Protein AF-A0A2E8VJ02-F1 (afdb_monomer)

Mean predicted aligned error: 5.01 Å

Secondary structure (DSSP, 8-state):
-------TT--S--HHHHHHHHHHHS--GGGS-TTS---GGGSTTSPPHHHHHHHHHHHH----TTHHHHHHHHHHHHHHHHHHHHHHHHTT----GGGGGHHHHHHHHHHHHHHHHTT-

Structure (mmCIF, N/CA/C/O backbone):
data_AF-A0A2E8VJ02-F1
#
_entry.id   AF-A0A2E8VJ02-F1
#
loop_
_atom_site.group_PDB
_atom_site.id
_atom_site.type_symbol
_atom_site.label_atom_id
_atom_site.label_alt_id
_atom_site.label_comp_id
_atom_site.label_asym_id
_atom_site.label_entity_id
_atom_site.label_seq_id
_atom_site.pdbx_PDB_ins_code
_atom_site.Cartn_x
_atom_site.Cartn_y
_atom_site.Cartn_z
_atom_site.occupancy
_atom_site.B_iso_or_equiv
_atom_site.auth_seq_id
_atom_site.auth_comp_id
_atom_site.auth_asym_id
_atom_site.auth_atom_id
_atom_site.pdbx_PDB_model_num
ATOM 1 N N . MET A 1 1 ? 4.489 12.551 18.813 1.00 79.81 1 MET A N 1
ATOM 2 C CA . MET A 1 1 ? 4.470 12.729 17.345 1.00 79.81 1 MET A CA 1
ATOM 3 C C . MET A 1 1 ? 4.523 14.222 17.071 1.00 79.81 1 MET A C 1
ATOM 5 O O . MET A 1 1 ? 3.691 14.917 17.636 1.00 79.81 1 MET A O 1
ATOM 9 N N . ILE A 1 2 ? 5.509 14.710 16.310 1.00 94.62 2 ILE A N 1
AT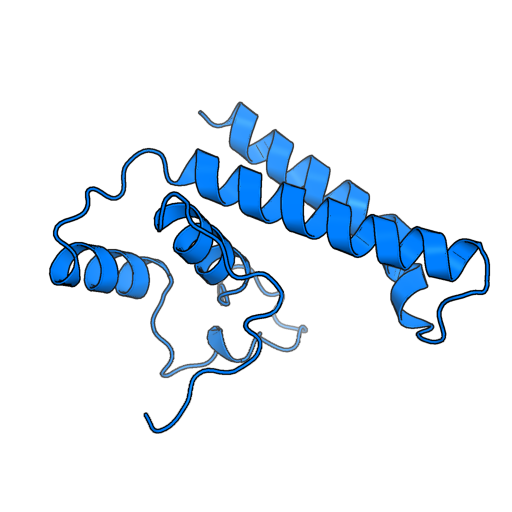OM 10 C CA . ILE A 1 2 ? 5.705 16.157 16.061 1.00 94.62 2 ILE A CA 1
ATOM 11 C C . ILE A 1 2 ? 5.476 16.572 14.599 1.00 94.62 2 ILE A C 1
ATOM 13 O O . ILE A 1 2 ? 5.487 17.758 14.299 1.00 94.62 2 ILE A O 1
ATOM 17 N N . GLY A 1 3 ? 5.245 15.613 13.699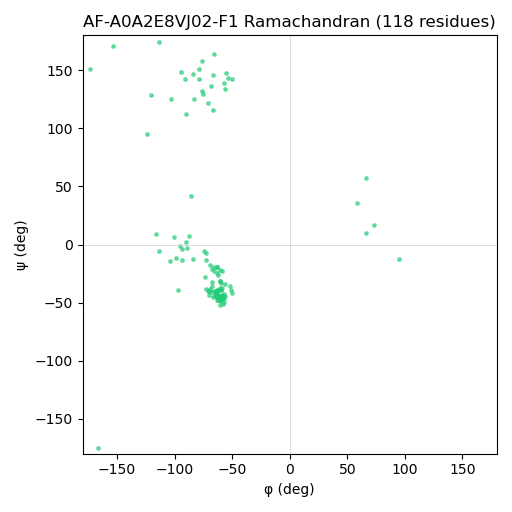 1.00 95.06 3 GLY A N 1
ATOM 18 C CA . GLY A 1 3 ? 4.943 15.873 12.295 1.00 95.06 3 GLY A CA 1
ATOM 19 C C . GLY A 1 3 ? 4.563 14.598 11.545 1.00 95.06 3 GLY A C 1
ATOM 20 O O . GLY A 1 3 ? 5.006 13.509 11.913 1.00 95.06 3 GLY A O 1
ATOM 21 N N . VAL A 1 4 ? 3.732 14.761 10.517 1.00 94.12 4 VAL A N 1
ATOM 22 C CA . VAL A 1 4 ? 3.431 13.768 9.476 1.00 94.12 4 VAL A CA 1
ATOM 23 C C . VAL A 1 4 ? 3.831 14.421 8.158 1.00 94.12 4 VAL A C 1
ATOM 25 O O . VAL A 1 4 ? 3.439 15.564 7.916 1.00 94.12 4 VAL A O 1
ATOM 28 N N . PHE A 1 5 ? 4.632 13.739 7.346 1.00 95.69 5 PHE A N 1
ATOM 29 C CA . PHE A 1 5 ? 5.209 14.274 6.109 1.00 95.69 5 PHE A CA 1
ATOM 30 C C . PHE A 1 5 ? 4.645 13.543 4.887 1.00 95.69 5 PHE A C 1
ATOM 32 O O . PHE A 1 5 ? 3.930 12.561 5.052 1.00 95.69 5 PHE A O 1
ATOM 39 N N . ASP A 1 6 ? 4.999 14.023 3.692 1.00 94.31 6 ASP A N 1
ATOM 40 C CA . ASP A 1 6 ? 4.626 13.410 2.410 1.00 94.31 6 ASP A CA 1
ATOM 41 C C . ASP A 1 6 ? 3.110 13.454 2.106 1.00 94.31 6 ASP A C 1
ATOM 43 O O . ASP A 1 6 ? 2.426 12.449 1.927 1.00 94.31 6 ASP A O 1
ATOM 47 N N . TRP A 1 7 ? 2.558 14.674 2.098 1.00 96.50 7 TRP A N 1
ATOM 48 C CA . TRP A 1 7 ? 1.130 14.941 1.859 1.00 96.50 7 TRP A CA 1
ATOM 49 C C . TRP A 1 7 ? 0.765 15.089 0.375 1.00 96.50 7 TRP A C 1
ATOM 51 O O . TRP A 1 7 ? -0.365 15.461 0.064 1.00 96.50 7 TRP A O 1
ATOM 61 N N . GLU A 1 8 ? 1.685 14.827 -0.555 1.00 96.88 8 GLU A N 1
ATOM 62 C CA . GLU A 1 8 ? 1.461 15.108 -1.981 1.00 96.88 8 GLU A CA 1
ATOM 63 C C . GLU A 1 8 ? 0.350 14.249 -2.610 1.00 96.88 8 GLU A C 1
ATOM 65 O O . GLU A 1 8 ? -0.279 14.660 -3.581 1.00 96.88 8 GLU A O 1
ATOM 70 N N . MET A 1 9 ? 0.050 13.092 -2.012 1.00 91.81 9 MET A N 1
ATOM 71 C CA . MET A 1 9 ? -1.040 12.198 -2.423 1.00 91.81 9 MET A CA 1
ATOM 72 C C . MET A 1 9 ? -2.304 12.311 -1.553 1.00 91.81 9 MET A C 1
ATOM 74 O O . MET A 1 9 ? -3.225 11.505 -1.707 1.00 91.81 9 MET A O 1
ATOM 78 N N . ALA A 1 10 ? -2.360 13.259 -0.614 1.00 95.19 10 ALA A N 1
ATOM 79 C CA . ALA A 1 10 ? -3.491 13.380 0.297 1.00 95.19 10 ALA A CA 1
ATOM 80 C C . ALA A 1 10 ? -4.763 13.837 -0.432 1.00 95.19 10 ALA A C 1
ATOM 82 O O . ALA A 1 10 ? -4.747 14.758 -1.247 1.00 95.19 10 ALA A O 1
ATOM 83 N N . THR A 1 11 ? -5.889 13.201 -0.111 1.00 95.56 11 THR A N 1
ATOM 84 C CA . THR A 1 11 ? -7.193 13.516 -0.702 1.00 95.56 11 THR A CA 1
ATOM 85 C C . THR A 1 11 ? -8.336 13.150 0.249 1.00 95.56 11 THR A C 1
ATOM 87 O O . THR A 1 11 ? -8.122 12.513 1.280 1.00 95.56 11 THR A O 1
ATOM 90 N N . ILE A 1 12 ? -9.563 13.553 -0.086 1.00 97.75 12 ILE A N 1
ATOM 91 C CA . ILE A 1 12 ? -10.778 13.119 0.613 1.00 97.75 12 ILE A CA 1
ATOM 92 C C . ILE A 1 12 ? -11.207 11.764 0.035 1.00 97.75 12 ILE A C 1
ATOM 94 O O . ILE A 1 12 ? -11.423 11.645 -1.170 1.00 97.75 12 ILE A O 1
ATOM 98 N N . GLY A 1 13 ? -11.367 10.749 0.888 1.00 93.88 13 GLY A N 1
ATOM 99 C CA . GLY A 1 13 ? -11.743 9.396 0.470 1.00 93.88 13 GLY A CA 1
ATOM 100 C C . GLY A 1 13 ? -12.184 8.498 1.627 1.00 93.88 13 GLY A C 1
ATOM 101 O O . GLY A 1 13 ? -12.298 8.948 2.769 1.00 93.88 13 GLY A O 1
ATOM 102 N N . ASP A 1 14 ? -12.450 7.223 1.326 1.00 94.19 14 ASP A N 1
ATOM 103 C CA . ASP A 1 14 ? -12.735 6.221 2.359 1.00 94.19 14 ASP A CA 1
ATOM 104 C C . ASP A 1 14 ? -11.446 5.893 3.145 1.00 94.19 14 ASP A C 1
ATOM 106 O O . ASP A 1 14 ? -10.477 5.431 2.537 1.00 94.19 14 ASP A O 1
ATOM 110 N N . PRO A 1 15 ? -11.408 6.074 4.481 1.00 93.62 15 PRO A N 1
ATOM 111 C CA . PRO A 1 15 ? -10.210 5.816 5.286 1.00 93.62 15 PRO A CA 1
ATOM 112 C C . PRO A 1 15 ? -9.698 4.373 5.238 1.00 93.62 15 PRO A C 1
ATOM 114 O O . PRO A 1 15 ? -8.528 4.119 5.528 1.00 93.62 15 PRO A O 1
ATOM 117 N N . LEU A 1 16 ? -10.555 3.411 4.888 1.00 93.88 16 LEU A N 1
ATOM 118 C CA . LEU A 1 16 ? -10.139 2.019 4.749 1.00 93.88 16 LEU A CA 1
ATOM 119 C C . LEU A 1 16 ? -9.217 1.804 3.540 1.00 93.88 16 LEU A C 1
ATOM 121 O O . LEU A 1 16 ? -8.481 0.821 3.525 1.00 93.88 16 LEU A O 1
ATOM 125 N N . ALA A 1 17 ? -9.182 2.731 2.576 1.00 93.88 17 ALA A N 1
ATOM 126 C CA . ALA A 1 17 ? -8.201 2.703 1.494 1.00 93.88 17 ALA A CA 1
ATOM 127 C C . ALA A 1 17 ? -6.768 2.887 2.021 1.00 93.88 17 ALA A C 1
ATOM 129 O O . ALA A 1 17 ? -5.876 2.122 1.649 1.00 93.88 17 ALA A O 1
ATOM 130 N N . ASP A 1 18 ? -6.559 3.831 2.943 1.00 93.31 18 ASP A N 1
ATOM 131 C CA . ASP A 1 18 ? -5.252 4.041 3.577 1.00 93.31 18 ASP A CA 1
ATOM 132 C C . ASP A 1 18 ? -4.883 2.875 4.497 1.00 93.31 18 ASP A C 1
ATOM 134 O O . ASP A 1 18 ? -3.732 2.436 4.515 1.00 93.31 18 ASP A O 1
ATOM 138 N N . LEU A 1 19 ? -5.860 2.313 5.219 1.00 92.81 19 LEU A N 1
ATOM 139 C CA . LEU A 1 19 ? -5.632 1.118 6.032 1.00 92.81 19 LEU A CA 1
ATOM 140 C C . LEU A 1 19 ? -5.275 -0.099 5.162 1.00 92.81 19 LEU A C 1
ATOM 142 O O . LEU A 1 19 ? -4.371 -0.854 5.514 1.00 92.81 19 LEU A O 1
ATOM 146 N N . GLY A 1 20 ? -5.937 -0.273 4.015 1.00 91.12 20 GLY A N 1
ATOM 147 C CA . GLY A 1 20 ? -5.619 -1.297 3.019 1.00 91.12 20 GLY A CA 1
ATOM 148 C C . GLY A 1 20 ? -4.195 -1.164 2.486 1.00 91.12 20 GLY A C 1
ATOM 149 O O . GLY A 1 20 ? -3.460 -2.152 2.434 1.00 91.12 20 GLY A O 1
ATOM 150 N N . TRP A 1 21 ? -3.774 0.062 2.168 1.00 92.38 21 TRP A N 1
ATOM 151 C CA . TRP A 1 21 ? -2.404 0.366 1.754 1.00 92.38 21 TRP A CA 1
ATOM 152 C C . TRP A 1 21 ? -1.377 0.059 2.852 1.00 92.38 21 TRP A C 1
ATOM 154 O O . TRP A 1 21 ? -0.382 -0.632 2.606 1.00 92.38 21 TRP A O 1
ATOM 164 N N . LEU A 1 22 ? -1.641 0.516 4.081 1.00 91.50 22 LEU A N 1
ATOM 165 C CA . LEU A 1 22 ? -0.798 0.231 5.239 1.00 91.50 22 LEU A CA 1
ATOM 166 C C . LEU A 1 22 ? -0.663 -1.275 5.447 1.00 91.50 22 LEU A C 1
ATOM 168 O O . LEU A 1 22 ? 0.447 -1.779 5.547 1.00 91.50 22 LEU A O 1
ATOM 172 N N . MET A 1 23 ? -1.773 -2.012 5.456 1.00 88.06 23 MET A N 1
ATOM 173 C CA . MET A 1 23 ? -1.732 -3.458 5.633 1.00 88.06 23 MET A CA 1
ATOM 174 C C . MET A 1 23 ? -1.006 -4.152 4.495 1.00 88.06 23 MET A C 1
ATOM 176 O O . MET A 1 23 ? -0.252 -5.070 4.774 1.00 88.06 23 MET A O 1
ATOM 180 N N . HIS A 1 24 ? -1.181 -3.741 3.238 1.00 85.81 24 HIS A N 1
ATOM 181 C CA . HIS A 1 24 ? -0.460 -4.343 2.118 1.00 85.81 24 HIS A CA 1
ATOM 182 C C . HIS A 1 24 ? 1.063 -4.273 2.322 1.00 85.81 24 HIS A C 1
ATOM 184 O O . HIS A 1 24 ? 1.750 -5.284 2.151 1.00 85.81 24 HIS A O 1
ATOM 190 N N . THR A 1 25 ? 1.551 -3.113 2.768 1.00 84.38 25 THR A N 1
ATOM 191 C CA . THR A 1 25 ? 2.973 -2.817 3.010 1.00 84.38 25 THR A CA 1
ATOM 192 C C . THR A 1 25 ? 3.491 -3.273 4.378 1.00 84.38 25 THR A C 1
ATOM 194 O O . THR A 1 25 ? 4.701 -3.324 4.597 1.00 84.38 25 THR A O 1
ATOM 197 N N . TRP A 1 26 ? 2.603 -3.651 5.300 1.00 88.44 26 TRP A N 1
ATOM 198 C CA . TRP A 1 26 ? 2.979 -4.149 6.619 1.00 88.44 26 TRP A CA 1
ATOM 199 C C . TRP A 1 26 ? 3.474 -5.592 6.546 1.00 88.44 26 TRP A C 1
ATOM 201 O O . TRP A 1 26 ? 2.824 -6.442 5.944 1.00 88.44 26 TRP A O 1
ATOM 211 N N . GLY A 1 27 ? 4.606 -5.906 7.163 1.00 81.56 27 GLY A N 1
ATOM 212 C CA . GLY A 1 27 ? 5.237 -7.217 7.076 1.00 81.56 27 GLY A CA 1
ATOM 213 C C . GLY A 1 27 ? 4.326 -8.384 7.481 1.00 81.56 27 GLY A C 1
ATOM 214 O O . GLY A 1 27 ? 3.453 -8.246 8.337 1.00 81.56 27 GLY A O 1
ATOM 215 N N . ARG A 1 28 ? 4.534 -9.538 6.836 1.00 78.69 28 ARG A N 1
ATOM 216 C CA . ARG A 1 28 ? 3.946 -10.836 7.202 1.00 78.69 28 ARG A CA 1
ATOM 217 C C . ARG A 1 28 ? 5.080 -11.831 7.418 1.00 78.69 28 ARG A C 1
ATOM 219 O O . ARG A 1 28 ? 5.566 -12.362 6.420 1.00 78.69 28 ARG A O 1
ATOM 226 N N . PRO A 1 29 ? 5.541 -12.032 8.661 1.00 71.62 29 PRO A N 1
ATOM 227 C CA . PRO A 1 29 ? 6.663 -12.922 8.954 1.00 71.62 29 PRO A CA 1
ATOM 228 C C . PRO A 1 29 ? 6.492 -14.310 8.325 1.00 71.62 29 PRO A C 1
ATOM 230 O O . PRO A 1 29 ? 7.428 -14.852 7.757 1.00 71.62 29 PRO A O 1
ATOM 233 N N . GLU A 1 30 ? 5.267 -14.834 8.329 1.00 71.00 30 GLU A N 1
ATOM 234 C CA . GLU A 1 30 ? 4.902 -16.154 7.813 1.00 71.00 30 GLU A CA 1
ATOM 235 C C . GLU A 1 30 ? 4.900 -16.273 6.277 1.00 71.00 30 GLU A C 1
ATOM 237 O O . GLU A 1 30 ? 4.731 -17.363 5.740 1.00 71.00 30 GLU A O 1
ATOM 242 N N . HIS A 1 31 ? 5.084 -15.161 5.560 1.00 66.75 31 HIS A N 1
ATOM 243 C CA . HIS A 1 31 ? 5.126 -15.111 4.095 1.00 66.75 31 HIS A CA 1
ATOM 244 C C . HIS A 1 31 ? 6.490 -14.663 3.549 1.00 66.75 31 HIS A C 1
ATOM 246 O O . HIS A 1 31 ? 6.605 -14.387 2.352 1.00 66.75 31 HIS A O 1
ATOM 252 N N . VAL A 1 32 ? 7.506 -14.547 4.407 1.00 60.84 32 VAL A N 1
ATOM 253 C CA . VAL A 1 32 ? 8.867 -14.194 4.002 1.00 60.84 32 VAL A CA 1
ATOM 254 C C . VAL A 1 32 ? 9.712 -15.470 4.000 1.00 60.84 32 VAL A C 1
ATOM 256 O O . VAL A 1 32 ? 9.730 -16.159 5.016 1.00 60.84 32 VAL A O 1
ATOM 259 N N . PRO A 1 33 ? 10.378 -15.814 2.882 1.00 58.59 33 PRO A N 1
ATOM 260 C CA . PRO A 1 33 ? 11.326 -16.925 2.849 1.00 58.59 33 PRO A CA 1
ATOM 261 C C . PRO A 1 33 ? 12.393 -16.794 3.943 1.00 58.59 33 PRO A C 1
ATOM 263 O O . PRO A 1 33 ? 12.849 -15.684 4.214 1.00 58.59 33 PRO A O 1
ATOM 266 N N . ASP A 1 34 ? 12.820 -17.912 4.533 1.00 59.06 34 ASP A N 1
ATOM 267 C CA . ASP A 1 34 ? 13.792 -17.929 5.642 1.00 59.06 34 ASP A CA 1
ATOM 268 C C . ASP A 1 34 ? 15.143 -17.272 5.288 1.00 59.06 34 ASP A C 1
ATOM 270 O O . ASP A 1 34 ? 15.881 -16.836 6.172 1.00 59.06 34 ASP A O 1
ATOM 274 N N . ASP A 1 35 ? 15.476 -17.187 3.997 1.00 54.75 35 ASP A N 1
ATOM 275 C CA . ASP A 1 35 ? 16.696 -16.581 3.458 1.00 54.75 35 ASP A CA 1
ATOM 276 C C . ASP A 1 35 ? 16.528 -15.115 3.013 1.00 54.75 35 ASP A C 1
ATOM 278 O O . ASP A 1 35 ? 17.496 -14.476 2.590 1.00 54.75 35 ASP A O 1
ATOM 282 N N . ALA A 1 36 ? 15.324 -14.550 3.128 1.00 60.12 36 ALA A N 1
ATOM 283 C CA . ALA A 1 36 ? 15.034 -13.174 2.755 1.00 60.12 36 ALA A CA 1
ATOM 284 C C . ALA A 1 36 ? 15.138 -12.215 3.952 1.00 60.12 36 ALA A C 1
ATOM 286 O O . ALA A 1 36 ? 14.819 -12.539 5.096 1.00 60.12 36 ALA A O 1
ATOM 287 N N . VAL A 1 37 ? 15.545 -10.971 3.683 1.00 62.44 37 VAL A N 1
ATOM 288 C CA . VAL A 1 37 ? 15.513 -9.911 4.698 1.00 62.44 37 VAL A CA 1
ATOM 289 C C . VAL A 1 37 ? 14.055 -9.601 5.035 1.00 62.44 37 VAL A C 1
ATOM 291 O O . VAL A 1 37 ? 13.306 -9.111 4.187 1.00 62.44 37 VAL A O 1
ATOM 294 N N . LEU A 1 38 ? 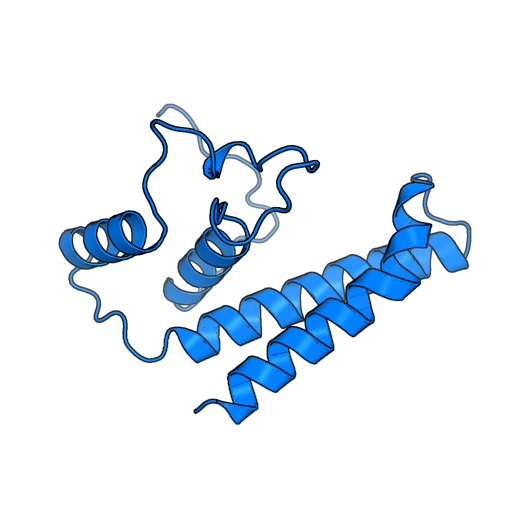13.660 -9.867 6.284 1.00 61.75 38 LEU A N 1
ATOM 295 C CA . LEU A 1 38 ? 12.334 -9.519 6.789 1.00 61.75 38 LEU A CA 1
ATOM 296 C C . LEU A 1 38 ? 12.081 -8.012 6.620 1.00 61.75 38 LEU A C 1
ATOM 298 O O . LEU A 1 38 ? 12.932 -7.203 7.015 1.00 61.75 38 LEU A O 1
ATOM 302 N N . PRO A 1 39 ? 10.902 -7.604 6.109 1.00 77.19 39 PRO A N 1
ATOM 303 C CA . PRO A 1 39 ? 10.457 -6.223 6.220 1.00 77.19 39 PRO A CA 1
ATOM 304 C C . PRO A 1 39 ? 10.583 -5.764 7.674 1.00 77.19 39 PRO A C 1
ATOM 306 O O . PRO A 1 39 ? 10.301 -6.541 8.585 1.00 77.19 39 PRO A O 1
ATOM 309 N N . LEU A 1 40 ? 10.966 -4.506 7.911 1.00 85.06 40 LEU A N 1
ATOM 310 C CA . LEU A 1 40 ? 11.130 -3.975 9.273 1.00 85.06 40 LEU A CA 1
ATOM 311 C C . LEU A 1 40 ? 9.900 -4.264 10.151 1.00 85.06 40 LEU A C 1
ATOM 313 O O . LEU A 1 40 ? 10.027 -4.691 11.291 1.00 85.06 40 LEU A O 1
ATOM 317 N N . THR A 1 41 ? 8.710 -4.108 9.575 1.00 88.56 41 THR A N 1
ATOM 318 C CA . THR A 1 41 ? 7.416 -4.332 10.228 1.00 88.56 41 THR A CA 1
ATOM 319 C C . THR A 1 41 ? 7.048 -5.808 10.431 1.00 88.56 41 THR A C 1
ATOM 321 O O . THR A 1 41 ? 6.041 -6.085 11.070 1.00 88.56 41 THR A O 1
ATOM 324 N N . ALA A 1 42 ? 7.846 -6.751 9.919 1.00 86.12 42 ALA A N 1
ATOM 325 C CA . ALA A 1 42 ? 7.760 -8.181 10.228 1.00 86.12 42 ALA A CA 1
ATOM 326 C C . ALA A 1 42 ? 8.696 -8.599 11.381 1.00 86.12 42 ALA A C 1
ATOM 328 O O . ALA A 1 42 ? 8.707 -9.765 11.767 1.00 86.12 42 ALA A O 1
ATOM 329 N N . GLN A 1 43 ? 9.515 -7.692 11.921 1.00 85.56 43 GLN A N 1
ATOM 330 C CA . GLN A 1 43 ? 10.394 -8.016 13.044 1.00 85.56 43 GLN A CA 1
ATOM 331 C C . GLN A 1 43 ? 9.620 -8.078 14.367 1.00 85.56 43 GLN A C 1
ATOM 333 O O . GLN A 1 43 ? 8.555 -7.477 14.525 1.00 85.56 43 GLN A O 1
ATOM 338 N N . ALA A 1 44 ? 10.185 -8.785 15.348 1.00 86.12 44 ALA A N 1
ATOM 339 C CA . ALA A 1 44 ? 9.616 -8.858 16.689 1.00 86.12 44 ALA A CA 1
ATOM 340 C C . ALA A 1 44 ? 9.448 -7.456 17.306 1.00 86.12 44 ALA A C 1
ATOM 342 O O . ALA A 1 44 ? 10.317 -6.594 17.178 1.00 86.12 44 ALA A O 1
ATOM 343 N N . GLY A 1 45 ? 8.324 -7.240 17.994 1.00 88.88 45 GLY A N 1
ATOM 344 C CA . GLY A 1 45 ? 7.973 -5.957 18.611 1.00 88.88 45 GLY A CA 1
ATOM 345 C C . GLY A 1 45 ? 7.084 -5.056 17.748 1.00 88.88 45 GLY A C 1
ATOM 346 O O . GLY A 1 45 ? 6.509 -4.102 18.274 1.00 88.88 45 GLY A O 1
ATOM 347 N N . PHE A 1 46 ? 6.909 -5.367 16.461 1.00 91.56 46 PHE A N 1
ATOM 348 C CA . PHE A 1 46 ? 5.858 -4.764 15.643 1.00 91.56 46 PHE A CA 1
ATOM 349 C C . PHE A 1 46 ? 4.536 -5.513 15.823 1.00 91.56 46 PHE A C 1
ATOM 351 O O . PHE A 1 46 ? 4.514 -6.726 16.017 1.00 91.56 46 PHE A O 1
ATOM 358 N N . ALA A 1 47 ? 3.428 -4.774 15.752 1.00 91.25 47 ALA A N 1
ATOM 359 C CA . ALA A 1 47 ? 2.097 -5.367 15.747 1.00 91.25 47 ALA A CA 1
ATOM 360 C C . ALA A 1 47 ? 1.873 -6.170 14.459 1.00 91.25 47 ALA A C 1
ATOM 362 O O . ALA A 1 47 ? 2.316 -5.769 13.380 1.00 91.25 47 ALA A O 1
ATOM 363 N N . SER A 1 48 ? 1.130 -7.262 14.565 1.00 89.88 48 SER A N 1
ATOM 364 C CA . SER A 1 48 ? 0.564 -7.970 13.423 1.00 89.88 48 SER A CA 1
ATOM 365 C C . SER A 1 48 ? -0.474 -7.107 12.694 1.00 89.88 48 SER A C 1
ATOM 367 O O . SER A 1 48 ? -0.989 -6.110 13.215 1.00 89.88 48 SER A O 1
ATOM 369 N N . ARG A 1 49 ? -0.817 -7.503 11.463 1.00 87.75 49 ARG A N 1
ATOM 370 C CA . ARG A 1 49 ? -1.868 -6.827 10.684 1.00 87.75 49 ARG A CA 1
ATOM 371 C C . ARG A 1 49 ? -3.226 -6.886 11.392 1.00 87.75 49 ARG A C 1
ATOM 373 O O . ARG A 1 49 ? -3.945 -5.891 11.376 1.00 87.75 49 ARG A O 1
ATOM 380 N N . ASP A 1 50 ? -3.535 -8.000 12.051 1.00 88.94 50 ASP A N 1
ATOM 381 C CA . ASP A 1 50 ? -4.804 -8.193 12.760 1.00 88.94 50 ASP A CA 1
ATOM 382 C C . ASP A 1 50 ? -4.886 -7.320 14.017 1.00 88.94 50 ASP A C 1
ATOM 384 O O . ASP A 1 50 ? -5.909 -6.683 14.266 1.00 88.94 50 ASP A O 1
ATOM 388 N N . GLU A 1 51 ? -3.788 -7.192 14.766 1.00 92.75 51 GLU A N 1
ATOM 389 C CA . GLU A 1 51 ? -3.712 -6.272 15.908 1.00 92.75 51 GLU A CA 1
ATOM 390 C C . GLU A 1 51 ? -3.860 -4.809 15.469 1.00 92.75 51 GLU A C 1
ATOM 392 O O . GLU A 1 51 ? -4.554 -4.028 16.126 1.00 92.75 51 GLU A O 1
ATOM 397 N N . LEU A 1 52 ? -3.254 -4.424 14.339 1.00 92.00 52 LEU A N 1
ATOM 398 C CA . LEU A 1 52 ? -3.445 -3.093 13.758 1.00 92.00 52 LEU A CA 1
ATOM 399 C C . LEU A 1 52 ? -4.895 -2.858 13.326 1.00 92.00 52 LEU A C 1
ATOM 401 O O . LEU A 1 52 ? -5.442 -1.792 13.618 1.00 92.00 52 LEU A O 1
ATOM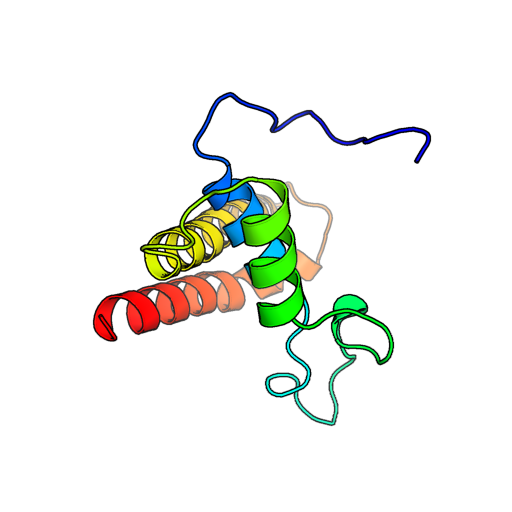 405 N N . ALA A 1 53 ? -5.518 -3.841 12.669 1.00 91.06 53 ALA A N 1
ATOM 406 C CA . ALA A 1 53 ? -6.920 -3.790 12.260 1.00 91.06 53 ALA A CA 1
ATOM 407 C C . ALA A 1 53 ? -7.838 -3.579 13.469 1.00 91.06 53 ALA A C 1
ATOM 409 O O . ALA A 1 53 ? -8.654 -2.656 13.484 1.00 91.06 53 ALA A O 1
ATOM 410 N N . ALA A 1 54 ? -7.661 -4.406 14.503 1.00 92.88 54 ALA A N 1
ATOM 411 C CA . ALA A 1 54 ? -8.451 -4.367 15.725 1.00 92.88 54 ALA A CA 1
ATOM 412 C C . ALA A 1 54 ? -8.302 -3.019 16.439 1.00 92.88 54 ALA A C 1
ATOM 414 O O . ALA A 1 54 ? -9.299 -2.378 16.771 1.00 92.88 54 ALA A O 1
ATOM 415 N N . ARG A 1 55 ? -7.065 -2.532 16.590 1.00 94.75 55 ARG A N 1
ATOM 416 C CA . ARG A 1 55 ? -6.788 -1.233 17.214 1.00 94.75 55 ARG A CA 1
ATOM 417 C C . ARG A 1 55 ? -7.394 -0.070 16.430 1.00 94.75 55 ARG A C 1
ATOM 419 O O . ARG A 1 55 ? -7.874 0.893 17.030 1.00 94.75 55 ARG A O 1
ATOM 426 N N . TYR A 1 56 ? -7.357 -0.127 15.100 1.00 94.81 56 TYR A N 1
ATOM 427 C CA . TYR A 1 56 ? -7.978 0.891 14.254 1.00 94.81 56 TYR A CA 1
ATOM 428 C C . TYR A 1 56 ? -9.505 0.874 14.396 1.00 94.81 56 TYR A C 1
ATOM 430 O O . TYR A 1 56 ? -10.118 1.931 14.567 1.00 94.81 56 TYR A O 1
ATOM 438 N N . ALA A 1 57 ? -10.120 -0.310 14.380 1.00 94.62 57 ALA A N 1
ATOM 439 C CA . ALA A 1 57 ? -11.560 -0.478 14.552 1.00 94.62 57 ALA A CA 1
ATOM 440 C C . ALA A 1 57 ? -12.035 0.042 15.917 1.00 94.62 57 ALA A C 1
ATOM 442 O O . ALA A 1 57 ? -12.967 0.842 15.973 1.00 94.62 57 ALA A O 1
ATOM 443 N N . GLU A 1 58 ? -11.344 -0.329 16.999 1.00 96.88 58 GLU A N 1
ATOM 444 C CA . GLU A 1 58 ? -11.646 0.116 18.364 1.00 96.88 58 GLU A CA 1
ATOM 445 C C . GLU A 1 58 ? -11.614 1.646 18.482 1.00 96.88 58 GLU A C 1
ATOM 447 O O . GLU A 1 58 ? -12.539 2.257 19.013 1.00 96.88 58 GLU A O 1
ATOM 452 N N . LYS A 1 59 ? -10.574 2.291 17.941 1.00 97.06 59 LYS A N 1
ATOM 453 C CA . LYS A 1 59 ? -10.412 3.747 18.054 1.00 97.06 59 LYS A CA 1
ATOM 454 C C . LYS A 1 59 ? -11.359 4.558 17.180 1.00 97.06 59 LYS A C 1
ATOM 456 O O . LYS A 1 59 ? -11.630 5.711 17.502 1.00 97.06 59 LYS A O 1
ATOM 461 N N . THR A 1 60 ? -11.793 4.006 16.052 1.00 95.50 60 THR A N 1
ATOM 462 C CA . THR A 1 60 ? -12.596 4.743 15.065 1.00 95.50 60 THR A CA 1
ATOM 463 C C . THR A 1 60 ? -14.077 4.378 15.099 1.00 95.50 60 THR A C 1
ATOM 465 O O . THR A 1 60 ? -14.880 5.084 14.493 1.00 95.50 60 THR A O 1
ATOM 468 N N . GLY A 1 61 ? -14.446 3.274 15.760 1.00 95.06 61 GLY A N 1
ATOM 469 C CA . GLY A 1 61 ? -15.794 2.704 15.725 1.00 95.06 61 GLY A CA 1
ATOM 470 C C . GLY A 1 61 ? -16.201 2.164 14.348 1.00 95.06 61 GLY A C 1
ATOM 471 O O . GLY A 1 61 ? -17.374 1.866 14.125 1.00 95.06 61 GLY A O 1
ATOM 472 N N . ARG A 1 62 ? -15.265 2.070 13.393 1.00 90.69 62 ARG A N 1
ATOM 473 C CA . ARG A 1 62 ? -15.553 1.638 12.021 1.00 90.69 62 ARG A CA 1
ATOM 474 C C . ARG A 1 62 ? -15.678 0.124 11.940 1.00 90.69 62 ARG A C 1
ATOM 476 O O . ARG A 1 62 ? -14.900 -0.617 12.534 1.00 90.69 62 ARG A O 1
ATOM 483 N N . GLN A 1 63 ? -16.613 -0.332 11.114 1.00 88.38 63 GLN A N 1
ATOM 484 C CA . GLN A 1 63 ? -16.690 -1.735 10.725 1.00 88.38 63 GLN A CA 1
ATOM 485 C C . GLN A 1 63 ? -15.587 -2.055 9.714 1.00 88.38 63 GLN A C 1
ATOM 487 O O . GLN A 1 63 ? -15.453 -1.370 8.701 1.00 88.38 63 GLN A O 1
ATOM 492 N N . MET A 1 64 ? -14.825 -3.119 9.963 1.00 86.31 64 MET A N 1
ATOM 493 C CA . MET A 1 64 ? -13.760 -3.601 9.069 1.00 86.31 64 MET A CA 1
ATOM 494 C C . MET A 1 64 ? -14.313 -4.539 7.981 1.00 86.31 64 MET A C 1
ATOM 496 O O . MET A 1 64 ? -13.753 -5.595 7.701 1.00 86.31 64 MET A O 1
ATOM 500 N N . ALA A 1 65 ? -15.464 -4.195 7.403 1.00 82.44 65 ALA A N 1
ATOM 501 C CA . ALA A 1 65 ? -16.103 -5.010 6.374 1.00 82.44 65 ALA A CA 1
ATOM 502 C C . ALA A 1 65 ? -15.434 -4.808 5.004 1.00 82.44 65 ALA A C 1
ATOM 504 O O . ALA A 1 65 ? -14.966 -3.713 4.692 1.00 82.44 65 ALA A O 1
ATOM 505 N N . ARG A 1 66 ? -15.477 -5.845 4.153 1.00 82.25 66 ARG A N 1
ATOM 506 C CA . ARG A 1 66 ? -14.995 -5.809 2.755 1.00 82.25 66 ARG A CA 1
ATOM 507 C C . ARG A 1 66 ? -13.513 -5.440 2.621 1.00 82.25 66 ARG A C 1
ATOM 509 O O . ARG A 1 66 ? -13.123 -4.762 1.673 1.00 82.25 66 ARG A O 1
ATOM 516 N N . PHE A 1 67 ? -12.683 -5.885 3.564 1.00 86.25 67 PHE A N 1
ATOM 517 C CA . PHE A 1 67 ? -11.256 -5.570 3.540 1.00 86.25 67 PHE A CA 1
ATOM 518 C C . PHE A 1 67 ? -10.535 -6.129 2.301 1.00 86.25 67 PHE A C 1
ATOM 520 O O . PHE A 1 67 ? -9.584 -5.517 1.817 1.00 86.25 67 PHE A O 1
ATOM 527 N N . ASP A 1 68 ? -11.047 -7.213 1.716 1.00 89.12 68 ASP A N 1
ATOM 528 C CA . ASP A 1 68 ? -10.524 -7.789 0.472 1.00 89.12 68 ASP A CA 1
ATOM 529 C C . ASP A 1 68 ? -10.558 -6.792 -0.689 1.00 89.12 68 ASP A C 1
ATOM 531 O O . ASP A 1 68 ? -9.592 -6.696 -1.445 1.00 89.12 68 ASP A O 1
ATOM 535 N N . TRP A 1 69 ? -11.603 -5.960 -0.774 1.00 92.69 69 TRP A N 1
ATOM 536 C CA . TRP A 1 69 ? -11.690 -4.905 -1.787 1.00 92.69 69 TRP A CA 1
ATOM 537 C C . TRP A 1 69 ? -10.553 -3.887 -1.637 1.00 92.69 69 TRP A C 1
ATOM 53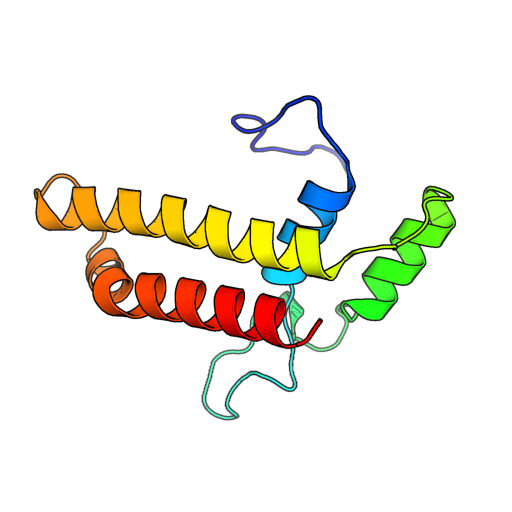9 O O . TRP A 1 69 ? -9.886 -3.547 -2.613 1.00 92.69 69 TRP A O 1
ATOM 549 N N . TYR A 1 70 ? -10.281 -3.441 -0.407 1.00 93.75 70 TYR A N 1
ATOM 550 C CA . TYR A 1 70 ? -9.198 -2.495 -0.128 1.00 93.75 70 TYR A CA 1
ATOM 551 C C . TYR A 1 70 ? -7.815 -3.112 -0.359 1.00 93.75 70 TYR A C 1
ATOM 553 O O . TYR A 1 70 ? -6.895 -2.422 -0.799 1.00 93.75 70 TYR A O 1
ATOM 561 N N . HIS A 1 71 ? -7.660 -4.415 -0.117 1.00 90.19 71 HIS A N 1
ATOM 562 C CA . HIS A 1 71 ? -6.417 -5.127 -0.394 1.00 90.19 71 HIS A CA 1
ATOM 563 C C . HIS A 1 71 ? -6.164 -5.274 -1.901 1.00 90.19 71 HIS A C 1
ATOM 565 O O . HIS A 1 71 ? -5.053 -5.013 -2.367 1.00 90.19 71 HIS A O 1
ATOM 571 N N . VAL A 1 72 ? -7.197 -5.624 -2.671 1.00 94.38 72 VAL A N 1
ATOM 572 C CA . VAL A 1 72 ? -7.147 -5.650 -4.139 1.00 94.38 72 VAL A CA 1
ATOM 573 C C . VAL A 1 72 ? -6.812 -4.261 -4.685 1.00 94.38 72 VAL A C 1
ATOM 575 O O . VAL A 1 72 ? -5.912 -4.135 -5.517 1.00 94.38 72 VAL A O 1
ATOM 578 N N . LEU A 1 73 ? -7.457 -3.207 -4.170 1.00 94.88 73 LEU A N 1
ATOM 579 C CA . LEU A 1 73 ? -7.160 -1.826 -4.554 1.00 94.88 73 LEU A CA 1
ATOM 580 C C . LEU A 1 73 ? -5.697 -1.455 -4.271 1.00 94.88 73 LEU A C 1
ATOM 582 O O . LEU A 1 73 ? -5.055 -0.836 -5.117 1.00 94.88 73 LEU A O 1
ATOM 586 N N . ALA A 1 74 ? -5.153 -1.839 -3.113 1.00 94.06 74 ALA A N 1
ATOM 587 C CA . ALA A 1 74 ? -3.763 -1.559 -2.759 1.00 94.06 74 ALA A CA 1
ATOM 588 C C . ALA A 1 74 ? -2.769 -2.249 -3.710 1.00 94.06 74 ALA A C 1
ATOM 590 O O . ALA A 1 74 ? -1.833 -1.605 -4.186 1.00 94.06 74 ALA A O 1
ATOM 591 N N . LEU A 1 75 ? -3.000 -3.527 -4.038 1.00 93.81 75 LEU A N 1
ATOM 592 C CA . LEU A 1 75 ? -2.188 -4.279 -5.004 1.00 93.81 75 LEU A CA 1
ATOM 593 C C . LEU A 1 75 ? -2.222 -3.640 -6.393 1.00 93.81 75 LEU A C 1
ATOM 595 O O . LEU A 1 75 ? -1.180 -3.457 -7.021 1.00 93.81 75 LEU A O 1
ATOM 599 N N . TRP A 1 76 ? -3.416 -3.275 -6.857 1.00 95.88 76 TRP A N 1
ATOM 600 C CA . TRP A 1 76 ? -3.605 -2.629 -8.151 1.00 95.88 76 TRP A CA 1
ATOM 601 C C . TRP A 1 76 ? -2.949 -1.244 -8.206 1.00 95.88 76 TRP A C 1
ATOM 603 O O . TRP A 1 76 ? -2.237 -0.933 -9.160 1.00 95.88 76 TRP A O 1
ATOM 613 N N . LYS A 1 77 ? -3.110 -0.431 -7.153 1.00 95.19 77 LYS A N 1
ATOM 614 C CA . LYS A 1 77 ? -2.468 0.886 -7.038 1.00 95.19 77 LYS A CA 1
ATOM 615 C C . LYS A 1 77 ? -0.945 0.763 -7.074 1.00 95.19 77 LYS A C 1
ATOM 617 O O . LYS A 1 77 ? -0.297 1.526 -7.787 1.00 95.19 77 LYS A O 1
ATOM 622 N N . LEU A 1 78 ? -0.372 -0.207 -6.355 1.00 94.50 78 LEU A N 1
ATOM 623 C CA . LEU A 1 78 ? 1.068 -0.457 -6.398 1.00 94.50 78 LEU A CA 1
ATOM 624 C C . LEU A 1 78 ? 1.515 -0.881 -7.802 1.00 94.50 78 LEU A C 1
ATOM 626 O O . LEU A 1 78 ? 2.505 -0.356 -8.298 1.00 94.50 78 LEU A O 1
ATOM 630 N N . ALA A 1 79 ? 0.768 -1.768 -8.465 1.00 95.75 79 ALA A N 1
ATOM 631 C CA . ALA A 1 79 ? 1.079 -2.198 -9.825 1.00 95.75 79 ALA A CA 1
ATOM 632 C C . ALA A 1 79 ? 1.140 -1.015 -10.807 1.00 95.75 79 ALA A C 1
ATOM 634 O O . ALA A 1 79 ? 2.086 -0.935 -11.581 1.00 95.75 79 ALA A O 1
ATOM 635 N N . ILE A 1 80 ? 0.205 -0.059 -10.729 1.00 96.62 80 ILE A N 1
ATOM 636 C CA . ILE A 1 80 ? 0.224 1.152 -11.571 1.00 96.62 80 ILE A CA 1
ATOM 637 C C . ILE A 1 80 ? 1.456 2.015 -11.306 1.00 96.62 80 ILE A C 1
ATOM 639 O O . ILE A 1 80 ? 2.094 2.480 -12.249 1.00 96.62 80 ILE A O 1
ATOM 643 N N . ILE A 1 81 ? 1.793 2.235 -10.032 1.00 94.25 81 ILE A N 1
ATOM 644 C CA . ILE A 1 81 ? 2.961 3.040 -9.656 1.00 94.25 81 ILE A CA 1
ATOM 645 C C . ILE A 1 81 ? 4.236 2.398 -10.214 1.00 94.25 81 ILE A C 1
ATOM 647 O O . ILE A 1 81 ? 5.040 3.072 -10.859 1.00 94.25 81 ILE A O 1
ATOM 651 N N . LEU A 1 82 ? 4.408 1.090 -10.001 1.00 95.06 82 LEU A N 1
ATOM 652 C CA . LEU A 1 82 ? 5.587 0.363 -10.465 1.00 95.06 82 LEU A CA 1
ATOM 653 C C . LEU A 1 82 ? 5.647 0.263 -11.993 1.00 95.06 82 LEU A C 1
ATOM 655 O O . LEU A 1 82 ? 6.734 0.377 -12.554 1.00 95.06 82 LEU A O 1
ATOM 659 N N . GLU A 1 83 ? 4.507 0.126 -12.672 1.00 96.88 83 GLU A N 1
ATOM 660 C CA . GLU A 1 83 ? 4.442 0.141 -14.137 1.00 96.88 83 GLU A CA 1
ATOM 661 C C . GLU A 1 83 ? 4.868 1.502 -14.696 1.00 96.88 83 GLU A C 1
ATOM 663 O O . GLU A 1 83 ? 5.664 1.563 -15.629 1.00 96.88 83 GLU A O 1
ATOM 668 N N . GLY A 1 84 ? 4.428 2.608 -14.087 1.00 95.12 84 GLY A N 1
ATOM 669 C CA . GLY A 1 84 ? 4.894 3.944 -14.461 1.00 95.12 84 GLY A CA 1
ATOM 670 C C . GLY A 1 84 ? 6.417 4.071 -14.352 1.00 95.12 84 GLY A C 1
ATOM 671 O O . GLY A 1 84 ? 7.078 4.519 -15.292 1.00 95.12 84 GLY A O 1
ATOM 672 N N . LEU A 1 85 ? 6.998 3.601 -13.243 1.00 94.00 85 LEU A N 1
ATOM 673 C CA . LEU A 1 85 ? 8.454 3.571 -13.058 1.00 94.00 85 LEU A CA 1
ATOM 674 C C . LEU A 1 85 ? 9.156 2.664 -14.081 1.00 94.00 85 LEU A C 1
ATOM 676 O O . LEU A 1 85 ? 10.222 3.021 -14.587 1.00 94.00 85 LEU A O 1
ATOM 680 N N . TYR A 1 86 ? 8.562 1.516 -14.412 1.00 95.62 86 TYR A N 1
ATOM 681 C CA . TYR A 1 86 ? 9.083 0.602 -15.425 1.00 95.62 86 TYR A CA 1
ATOM 682 C C . TYR A 1 86 ? 9.079 1.233 -16.818 1.00 95.62 86 TYR A C 1
ATOM 684 O O . TYR A 1 86 ? 10.076 1.140 -17.534 1.00 95.62 86 TYR A O 1
ATOM 692 N N . VAL A 1 87 ? 8.011 1.943 -17.187 1.00 96.06 87 VAL A N 1
ATOM 693 C CA . VAL A 1 87 ? 7.937 2.692 -18.448 1.00 96.06 87 VAL A CA 1
ATOM 694 C C . VAL A 1 87 ? 9.050 3.733 -18.514 1.00 96.06 87 VAL A C 1
ATOM 696 O O . VAL A 1 87 ? 9.760 3.793 -19.517 1.00 96.06 87 VAL A O 1
ATOM 699 N N . HIS A 1 88 ? 9.272 4.503 -17.445 1.00 94.81 88 HIS A N 1
ATOM 700 C CA . HIS A 1 88 ? 10.379 5.460 -17.391 1.00 94.81 88 HIS A CA 1
ATOM 701 C C . HIS A 1 88 ? 11.750 4.790 -17.555 1.00 94.81 88 HIS A C 1
ATOM 703 O O . HIS A 1 88 ? 12.621 5.313 -18.251 1.00 94.81 88 HIS A O 1
ATOM 709 N N . TYR A 1 89 ? 11.946 3.614 -16.959 1.00 94.88 89 TYR A N 1
ATOM 710 C CA . TYR A 1 89 ? 13.158 2.819 -17.151 1.00 94.88 89 TYR A CA 1
ATOM 711 C C . TYR A 1 89 ? 13.321 2.355 -18.604 1.00 94.88 89 TYR A C 1
ATOM 713 O O . TYR A 1 89 ? 14.368 2.572 -19.212 1.00 94.88 89 TYR A O 1
ATOM 721 N N . ARG A 1 90 ? 12.262 1.800 -19.199 1.00 95.00 90 ARG A N 1
ATOM 722 C CA . ARG A 1 90 ? 12.232 1.332 -20.591 1.00 95.00 90 ARG A CA 1
ATOM 723 C C . ARG A 1 90 ? 12.492 2.441 -21.608 1.00 95.00 90 ARG A C 1
ATOM 725 O O . ARG A 1 90 ? 13.048 2.159 -22.666 1.00 95.00 90 ARG A O 1
ATOM 732 N N . THR A 1 91 ? 12.102 3.677 -21.304 1.00 95.75 91 THR A N 1
ATOM 733 C CA . THR A 1 91 ? 12.335 4.849 -22.162 1.00 95.75 91 THR A CA 1
ATOM 734 C C . THR A 1 91 ? 13.656 5.565 -21.867 1.00 95.75 91 THR A C 1
ATOM 736 O O . THR A 1 91 ? 13.948 6.575 -22.502 1.00 95.75 91 THR A O 1
ATOM 739 N N . GLY A 1 92 ? 14.466 5.063 -20.925 1.00 92.25 92 GLY A N 1
ATOM 740 C CA . GLY A 1 92 ? 15.754 5.660 -20.561 1.00 92.25 92 GLY A CA 1
ATOM 741 C C . GLY A 1 92 ? 15.643 6.956 -19.752 1.00 92.25 92 GLY A C 1
ATOM 742 O O . GLY A 1 92 ? 16.609 7.709 -19.672 1.00 92.25 92 GLY A O 1
ATOM 743 N N . THR A 1 93 ? 14.476 7.234 -19.165 1.00 89.88 93 THR A N 1
ATOM 744 C CA . THR A 1 93 ? 14.218 8.441 -18.358 1.00 89.88 93 THR A CA 1
ATOM 745 C C . THR A 1 93 ? 14.327 8.201 -16.849 1.00 89.88 93 THR A C 1
ATOM 747 O O . THR A 1 93 ? 14.391 9.163 -16.086 1.00 89.88 93 THR A O 1
ATOM 750 N N . ALA A 1 94 ? 14.397 6.943 -16.400 1.00 85.31 94 ALA A N 1
ATOM 751 C CA . ALA A 1 94 ? 14.672 6.599 -15.006 1.00 85.31 94 ALA A CA 1
ATOM 752 C C . ALA A 1 94 ? 16.175 6.407 -14.743 1.00 85.31 94 ALA A C 1
ATOM 754 O O . ALA A 1 94 ? 16.889 5.805 -15.543 1.00 85.31 94 ALA A O 1
ATOM 755 N N . SER A 1 95 ? 16.635 6.846 -13.570 1.00 80.94 95 SER A N 1
ATOM 756 C CA . SER A 1 95 ? 18.016 6.664 -13.101 1.00 80.94 95 SER A CA 1
ATOM 757 C C . SER A 1 95 ? 18.222 5.413 -12.241 1.00 80.94 95 SER A C 1
ATOM 759 O O . SER A 1 95 ? 19.365 5.040 -11.991 1.00 80.94 95 SER A O 1
ATOM 761 N N . ASN A 1 96 ? 17.146 4.765 -11.777 1.00 85.69 96 ASN A N 1
ATOM 762 C CA . ASN A 1 96 ? 17.212 3.604 -10.888 1.00 85.69 96 ASN A CA 1
ATOM 763 C C . ASN A 1 96 ? 17.272 2.285 -11.689 1.00 85.69 96 ASN A 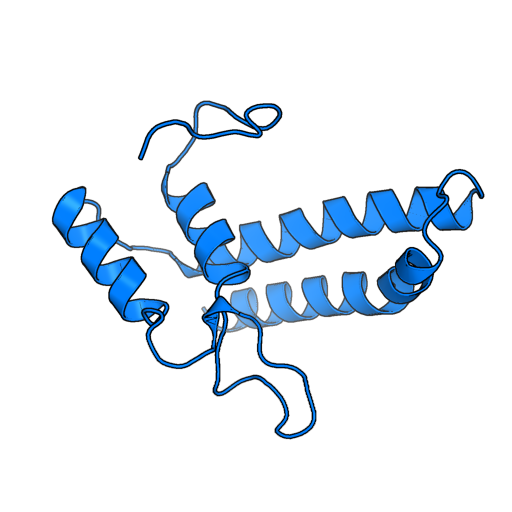C 1
ATOM 765 O O . ASN A 1 96 ? 16.252 1.891 -12.262 1.00 85.69 96 ASN A O 1
ATOM 769 N N . PRO A 1 97 ? 18.398 1.541 -11.672 1.00 87.38 97 PRO A N 1
ATOM 770 C CA . PRO A 1 97 ? 18.503 0.250 -12.356 1.00 87.38 97 PRO A CA 1
ATOM 771 C C . PRO A 1 97 ? 17.549 -0.815 -11.799 1.00 87.38 97 PRO A C 1
ATOM 773 O O . PRO A 1 97 ? 17.164 -1.733 -12.520 1.00 87.38 97 PRO A O 1
ATOM 776 N N . GLY A 1 98 ? 17.130 -0.686 -10.534 1.00 88.81 98 GLY A N 1
ATOM 777 C CA . GLY A 1 98 ? 16.203 -1.613 -9.882 1.00 88.81 98 GLY A CA 1
ATOM 778 C C . GLY A 1 98 ? 14.818 -1.658 -10.532 1.00 88.81 98 GLY A C 1
ATOM 779 O O . GLY A 1 98 ? 14.118 -2.658 -10.390 1.00 88.81 98 GLY A O 1
ATOM 780 N N . ALA A 1 99 ? 14.448 -0.632 -11.306 1.00 92.31 99 ALA A N 1
ATOM 781 C CA . ALA A 1 99 ? 13.188 -0.608 -12.040 1.00 92.31 99 ALA A CA 1
ATOM 782 C C . ALA A 1 99 ? 13.086 -1.715 -13.105 1.00 92.31 99 ALA A C 1
ATOM 784 O O . ALA A 1 99 ? 11.978 -2.097 -13.463 1.00 92.31 99 ALA A O 1
ATOM 785 N N . ALA A 1 100 ? 14.205 -2.305 -13.548 1.00 93.56 100 ALA A N 1
ATOM 786 C CA . ALA A 1 100 ? 14.195 -3.475 -14.431 1.00 93.56 100 ALA A CA 1
ATOM 787 C C . ALA A 1 100 ? 13.402 -4.657 -13.842 1.00 93.56 100 ALA A C 1
ATOM 789 O O . ALA A 1 100 ? 12.728 -5.381 -14.569 1.00 93.56 100 ALA A O 1
ATOM 790 N N . ALA A 1 101 ? 13.432 -4.831 -12.516 1.00 92.94 101 ALA A N 1
ATOM 791 C CA . ALA A 1 101 ? 12.724 -5.917 -11.841 1.00 92.94 101 ALA A CA 1
ATOM 792 C C . ALA A 1 101 ? 11.192 -5.794 -11.947 1.00 92.94 101 ALA A C 1
ATOM 794 O O . ALA A 1 101 ? 10.477 -6.785 -11.768 1.00 92.94 101 ALA A O 1
ATOM 795 N N . PHE A 1 102 ? 10.675 -4.599 -12.248 1.00 94.19 102 PHE A N 1
ATOM 796 C CA . PHE A 1 102 ? 9.238 -4.349 -12.340 1.00 94.19 102 PHE A CA 1
ATOM 797 C C . PHE A 1 102 ? 8.577 -5.058 -13.525 1.00 94.19 102 PHE A C 1
ATOM 799 O O . PHE A 1 102 ? 7.399 -5.389 -13.415 1.00 94.19 102 PHE A O 1
ATOM 806 N N . GLU A 1 103 ? 9.345 -5.445 -14.552 1.00 95.19 103 GLU A N 1
ATOM 807 C CA . GLU A 1 103 ? 8.894 -6.343 -15.628 1.00 95.19 103 GLU A CA 1
ATOM 808 C C . GLU A 1 103 ? 8.263 -7.636 -15.088 1.00 95.19 103 GLU A C 1
ATOM 810 O O . GLU A 1 103 ? 7.290 -8.153 -15.634 1.00 95.19 103 GLU A O 1
ATOM 815 N N . ILE A 1 104 ? 8.802 -8.148 -13.979 1.00 95.75 104 ILE A N 1
ATOM 816 C CA . ILE A 1 104 ? 8.327 -9.372 -13.332 1.00 95.75 104 ILE A CA 1
ATOM 817 C C . ILE A 1 104 ? 7.374 -9.057 -12.174 1.00 95.75 104 ILE A C 1
ATOM 819 O O . ILE A 1 104 ? 6.377 -9.762 -11.982 1.00 95.75 104 ILE A O 1
ATOM 823 N N . GLN A 1 105 ? 7.655 -8.004 -11.400 1.00 92.12 105 GLN A N 1
ATOM 824 C CA . GLN A 1 105 ? 6.881 -7.680 -10.197 1.00 92.12 105 GLN A CA 1
ATOM 825 C C . GLN A 1 105 ? 5.476 -7.157 -10.514 1.00 92.12 105 GLN A C 1
ATOM 827 O O . GLN A 1 105 ? 4.530 -7.564 -9.839 1.00 92.12 105 GLN A O 1
ATOM 832 N N . VAL A 1 106 ? 5.304 -6.320 -11.544 1.00 95.31 106 VAL A N 1
ATOM 833 C CA . VAL A 1 106 ? 3.983 -5.777 -11.907 1.00 95.31 106 VAL A CA 1
ATOM 834 C C . VAL A 1 106 ? 3.003 -6.903 -12.272 1.00 95.31 106 VAL A C 1
ATOM 836 O O . VAL A 1 106 ? 1.956 -7.001 -11.622 1.00 95.31 106 VAL A O 1
ATOM 839 N N . PRO A 1 107 ? 3.323 -7.841 -13.191 1.00 96.94 107 PRO A N 1
ATOM 840 C CA . PRO A 1 107 ? 2.446 -8.981 -13.459 1.00 96.94 107 PRO A CA 1
ATOM 841 C C . PRO A 1 107 ? 2.183 -9.861 -12.230 1.00 96.94 107 PRO A C 1
ATOM 843 O O . PRO A 1 107 ? 1.100 -10.433 -12.100 1.00 96.94 107 PRO A O 1
ATOM 846 N N . ALA A 1 108 ? 3.155 -9.995 -11.321 1.00 93.88 108 ALA A N 1
ATOM 847 C CA . ALA A 1 108 ? 2.977 -10.768 -10.093 1.00 93.88 108 ALA A CA 1
ATOM 848 C C . ALA A 1 108 ? 1.961 -10.118 -9.139 1.00 93.88 108 ALA A C 1
ATOM 850 O O . ALA A 1 108 ? 1.123 -10.823 -8.574 1.00 93.88 108 ALA A O 1
ATOM 851 N N . LEU A 1 109 ? 1.986 -8.787 -9.004 1.00 92.62 109 LEU A N 1
ATOM 852 C CA . LEU A 1 109 ? 0.999 -8.035 -8.225 1.00 92.62 109 LEU A CA 1
ATOM 853 C C . LEU A 1 109 ? -0.412 -8.198 -8.799 1.00 92.62 109 LEU A C 1
ATOM 855 O O . LEU A 1 109 ? -1.345 -8.462 -8.042 1.00 92.62 109 LEU A O 1
ATOM 859 N N . ILE A 1 110 ? -0.561 -8.127 -10.126 1.00 96.00 110 ILE A N 1
ATOM 860 C CA . ILE A 1 110 ? -1.855 -8.331 -10.794 1.00 96.00 110 ILE A CA 1
ATOM 861 C C 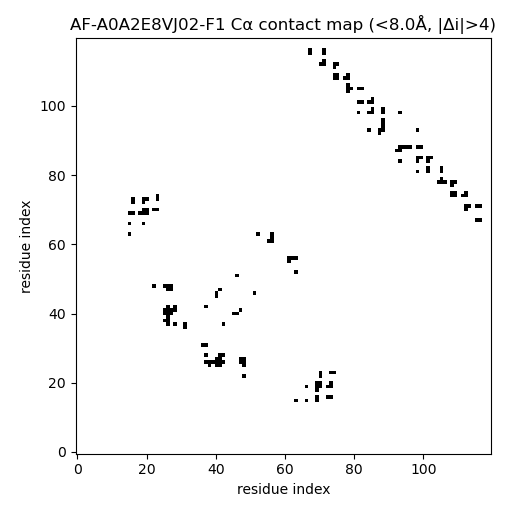. ILE A 1 110 ? -2.376 -9.757 -10.587 1.00 96.00 110 ILE A C 1
ATOM 863 O O . ILE A 1 110 ? -3.536 -9.930 -10.221 1.00 96.00 110 ILE A O 1
ATOM 867 N N . ARG A 1 111 ? -1.528 -10.786 -10.730 1.00 95.81 111 ARG A N 1
ATOM 868 C CA . ARG A 1 111 ? -1.929 -12.177 -10.438 1.00 95.81 111 ARG A CA 1
ATOM 869 C C . ARG A 1 111 ? -2.376 -12.358 -8.989 1.00 95.81 111 ARG A C 1
ATOM 871 O O . ARG A 1 111 ? -3.347 -13.063 -8.735 1.00 95.81 111 ARG A O 1
ATOM 878 N N . ARG A 1 112 ? -1.696 -11.710 -8.038 1.00 91.50 112 ARG A N 1
ATOM 879 C CA . ARG A 1 112 ? -2.082 -11.747 -6.622 1.00 91.50 112 ARG A CA 1
ATOM 880 C C . ARG A 1 112 ? -3.422 -11.057 -6.376 1.00 91.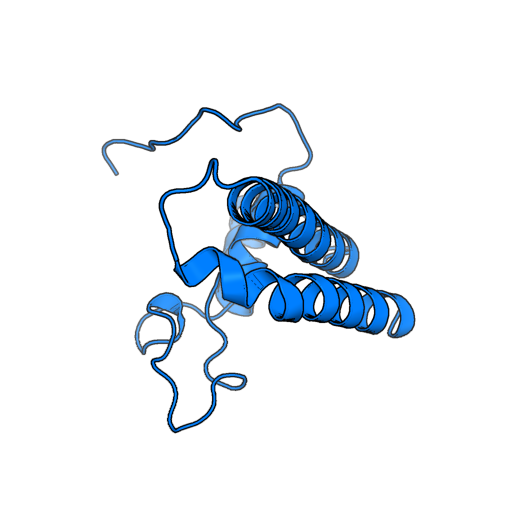50 112 ARG A C 1
ATOM 882 O O . ARG A 1 112 ? -4.211 -11.563 -5.587 1.00 91.50 112 ARG A O 1
ATOM 889 N N . ALA A 1 113 ? -3.680 -9.935 -7.045 1.00 92.75 113 ALA A N 1
ATOM 890 C CA . ALA A 1 113 ? -4.974 -9.263 -6.983 1.00 92.75 113 ALA A CA 1
ATOM 891 C C . ALA A 1 113 ? -6.091 -10.158 -7.544 1.00 92.75 113 ALA A C 1
ATOM 893 O O . ALA A 1 113 ? -7.114 -10.317 -6.888 1.00 92.75 113 ALA A O 1
ATOM 894 N N . GLN A 1 114 ? -5.865 -10.806 -8.692 1.00 95.50 114 GLN A N 1
ATOM 895 C CA . GLN A 1 114 ? -6.830 -11.735 -9.287 1.00 95.50 114 GLN A CA 1
ATOM 896 C C . GLN A 1 114 ? -7.147 -12.909 -8.351 1.00 95.50 114 GLN A C 1
ATOM 898 O O . GLN A 1 114 ? -8.310 -13.195 -8.103 1.00 95.50 114 GLN A O 1
ATOM 903 N N . ALA A 1 115 ? -6.123 -13.522 -7.752 1.00 93.25 115 ALA A N 1
ATOM 904 C CA . ALA A 1 115 ? -6.316 -14.630 -6.818 1.00 93.25 115 ALA A CA 1
ATOM 905 C C . ALA A 1 115 ? -7.151 -14.247 -5.581 1.00 93.25 115 ALA A C 1
ATOM 907 O O . ALA A 1 115 ? -7.861 -15.088 -5.043 1.00 93.25 115 ALA A O 1
ATOM 908 N N . LEU A 1 116 ? -7.069 -12.992 -5.121 1.00 90.56 116 LEU A N 1
ATOM 909 C CA . LEU A 1 116 ? -7.920 -12.495 -4.035 1.00 90.56 116 LEU A CA 1
ATOM 910 C C . LEU A 1 116 ? -9.363 -12.279 -4.489 1.00 90.56 116 LEU A C 1
ATOM 912 O O . LEU A 1 116 ? -10.273 -12.561 -3.722 1.00 90.56 116 LEU A O 1
ATOM 916 N N . ILE A 1 117 ? -9.568 -11.784 -5.712 1.00 94.00 117 ILE A N 1
ATOM 917 C CA . ILE A 1 117 ? -10.908 -11.606 -6.288 1.00 94.00 117 ILE A CA 1
ATOM 918 C C . ILE A 1 117 ? -11.607 -12.962 -6.428 1.00 94.00 117 ILE A C 1
ATOM 920 O O . ILE A 1 117 ? -12.769 -13.080 -6.066 1.00 94.00 117 ILE A O 1
ATOM 924 N N . ASP A 1 118 ? -10.889 -13.980 -6.903 1.00 94.06 118 ASP A N 1
ATOM 925 C CA . ASP A 1 118 ? -11.446 -15.313 -7.163 1.00 94.06 118 ASP A CA 1
ATOM 926 C C . ASP A 1 118 ? -11.745 -16.115 -5.878 1.00 94.06 118 ASP A C 1
ATOM 928 O O . ASP A 1 118 ? -12.404 -17.152 -5.934 1.00 94.06 118 ASP A O 1
ATOM 932 N N . ALA A 1 119 ? -11.236 -15.670 -4.724 1.00 87.38 119 ALA A N 1
ATOM 933 C CA . A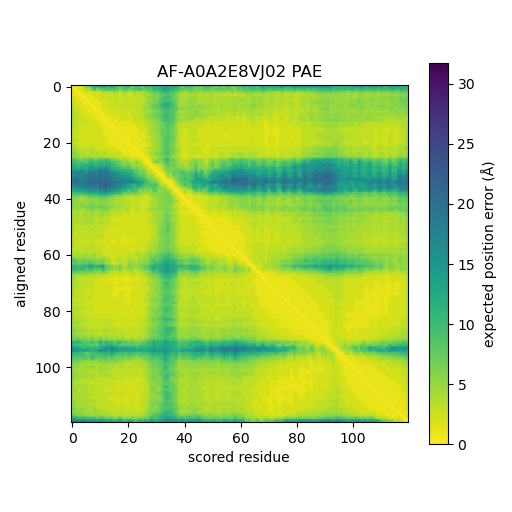LA A 1 119 ? -11.412 -16.332 -3.430 1.00 87.38 119 ALA A CA 1
ATOM 934 C C . ALA A 1 119 ? -12.665 -15.876 -2.653 1.00 87.38 119 ALA A C 1
ATOM 936 O O . ALA A 1 119 ? -12.916 -16.402 -1.565 1.00 87.38 119 ALA A O 1
ATOM 937 N N . VAL A 1 120 ? -13.415 -14.901 -3.182 1.00 76.06 120 VAL A N 1
ATOM 938 C CA . VAL A 1 120 ? -14.625 -14.302 -2.582 1.00 76.06 120 VAL A CA 1
ATOM 939 C C . VAL A 1 120 ? -15.872 -14.784 -3.313 1.00 76.06 120 VAL A C 1
ATOM 941 O O . VAL A 1 120 ? -16.865 -15.092 -2.614 1.00 76.06 120 VAL A O 1
#

Sequence (120 aa):
MIGVFDWEMATIGDPLADLGWLMHTWGRPEHVPDDAVLPLTAQAGFASRDELAARYAEKTGRQMARFDWYHVLALWKLAIILEGLYVHYRTGTASNPGAAAFEIQVPALIRRAQALIDAV

Radius of gyration: 16.34 Å; Cα contacts (8 Å, |Δi|>4): 93; chains: 1; bounding box: 35×34×41 Å

Solvent-accessible surface area (backbone atoms only — not comparable to full-atom values): 7202 Å² total; per-residue (Å²): 137,93,82,85,78,87,65,89,81,68,76,92,75,69,70,59,50,59,51,18,40,49,49,71,75,42,35,54,59,93,78,52,59,93,89,52,85,71,48,79,47,34,39,93,92,49,71,50,64,65,58,50,50,50,54,50,28,70,76,65,74,49,81,84,70,71,53,66,58,28,41,36,49,33,33,51,53,48,27,54,55,43,44,54,49,26,51,32,37,77,71,69,74,46,89,58,76,72,34,65,56,32,74,59,47,31,60,49,33,51,53,54,30,50,56,57,62,76,73,109

pLDDT: mean 89.27, std 9.29, range [54.75, 97.75]

Foldseek 3Di:
DPDDDDCPPPDDDDVLLVLLLCLLLAWDLVPAPPPDDTDPNNDPPHDHSVRVVVVVCVVPVDDCPPSLVSNLVNLLVVLVVLVVQLVCVVVVNDPDPCSVCSVPVSVVSNVVSVVSVVVD